Protein AF-A0A2N2AW64-F1 (afdb_monomer_lite)

Foldseek 3Di:
DLLVVLCVVPVPDDLDLPPQDAAPVNVVDDPVCRSVLSSCVVLVLQDDDPNRHSFDDDDDPVCVVVVTHDQDPVSVVSSNVSSVVVD

Radius of gyration: 13.24 Å; chains: 1; bounding box: 31×28×33 Å

Sequence (87 aa):
MLYRTIVAIAPDGDYSTNGVSDFTDQKYIDSFALESAKYMSKLGIVKGDNAGNFMPKATTNIQKAAGYGMATREQAIIMSYRAYKKI

pLDDT: mean 91.18, std 3.41, range [78.62, 95.38]

Structure (mmCIF, N/CA/C/O backbone):
data_AF-A0A2N2AW64-F1
#
_entry.id   AF-A0A2N2AW64-F1
#
loop_
_atom_site.group_PDB
_atom_site.id
_atom_site.type_symbol
_atom_site.label_atom_id
_atom_site.label_alt_id
_atom_site.label_comp_id
_atom_site.label_asym_id
_atom_site.label_entity_id
_atom_site.label_seq_id
_atom_site.pdbx_PDB_ins_code
_atom_site.Cartn_x
_atom_site.Cartn_y
_atom_site.Cartn_z
_atom_site.occupancy
_atom_site.B_iso_or_equiv
_atom_site.auth_seq_id
_atom_site.auth_comp_id
_atom_site.auth_asym_id
_atom_site.auth_atom_id
_atom_site.pdbx_PDB_model_num
ATOM 1 N N . MET A 1 1 ? -7.967 -0.425 -3.341 1.00 80.00 1 MET A N 1
ATOM 2 C CA . MET A 1 1 ? -9.007 -1.330 -2.798 1.00 80.00 1 MET A CA 1
ATOM 3 C C . MET A 1 1 ? -8.905 -1.455 -1.282 1.00 80.00 1 MET A C 1
ATOM 5 O O . MET A 1 1 ? -9.830 -1.002 -0.631 1.00 80.00 1 MET A O 1
ATOM 9 N N . LEU A 1 2 ? -7.787 -1.929 -0.713 1.00 89.50 2 LEU A N 1
ATOM 10 C CA . LEU A 1 2 ? -7.630 -2.130 0.742 1.00 89.50 2 LEU A CA 1
ATOM 11 C C . LEU A 1 2 ? -7.947 -0.893 1.609 1.00 89.50 2 LEU A C 1
ATOM 13 O O . LEU A 1 2 ? -8.688 -1.004 2.576 1.00 89.50 2 LEU A O 1
ATOM 17 N N . TYR A 1 3 ? -7.460 0.292 1.229 1.00 92.38 3 TYR A N 1
ATOM 18 C CA . TYR A 1 3 ? -7.772 1.542 1.937 1.00 92.38 3 TYR A CA 1
ATOM 19 C C . TYR A 1 3 ? -9.279 1.811 2.059 1.00 92.38 3 TYR A C 1
ATOM 21 O O . TYR A 1 3 ? -9.763 2.134 3.135 1.00 92.38 3 TYR A O 1
ATOM 29 N N . ARG A 1 4 ? -10.042 1.602 0.978 1.00 92.38 4 ARG A N 1
ATOM 30 C CA . ARG A 1 4 ? -11.502 1.796 0.992 1.00 92.38 4 ARG A CA 1
ATOM 31 C C . ARG A 1 4 ? -12.188 0.830 1.957 1.00 92.38 4 ARG A C 1
ATOM 33 O O . ARG A 1 4 ? -13.156 1.208 2.599 1.00 92.38 4 ARG A O 1
ATOM 40 N N . THR A 1 5 ? -11.676 -0.395 2.074 1.00 92.88 5 THR A N 1
ATOM 41 C CA . THR A 1 5 ? -12.161 -1.373 3.054 1.00 92.88 5 THR A CA 1
ATOM 42 C C . THR A 1 5 ? -11.901 -0.907 4.484 1.00 92.88 5 THR A C 1
ATOM 44 O O . THR A 1 5 ? -12.798 -1.004 5.309 1.00 92.88 5 THR A O 1
ATOM 47 N N . ILE A 1 6 ? -10.715 -0.357 4.771 1.00 93.00 6 ILE A N 1
ATOM 48 C CA . ILE A 1 6 ? -10.393 0.198 6.097 1.00 93.00 6 ILE A CA 1
ATOM 49 C C . ILE A 1 6 ? -11.371 1.329 6.451 1.00 93.00 6 ILE A C 1
ATOM 51 O O . ILE A 1 6 ? -11.953 1.304 7.531 1.00 93.00 6 ILE A O 1
ATOM 55 N N . VAL A 1 7 ? -11.607 2.260 5.519 1.00 93.88 7 VAL A N 1
ATOM 56 C CA . VAL A 1 7 ? -12.565 3.369 5.698 1.00 93.88 7 VAL A CA 1
ATOM 57 C C . VAL A 1 7 ? -13.989 2.866 5.932 1.00 93.88 7 VAL A C 1
ATOM 59 O O . VAL A 1 7 ? -14.697 3.387 6.782 1.00 93.88 7 VAL A O 1
ATOM 62 N N . ALA A 1 8 ? -14.411 1.823 5.217 1.00 94.69 8 ALA A N 1
ATOM 63 C CA . ALA A 1 8 ? -15.745 1.255 5.390 1.00 94.69 8 ALA A CA 1
ATOM 64 C C . ALA A 1 8 ? -15.941 0.558 6.750 1.00 94.69 8 ALA A C 1
ATOM 66 O O . ALA A 1 8 ? -17.064 0.513 7.243 1.00 94.69 8 ALA A O 1
ATOM 67 N N . ILE A 1 9 ? -14.878 -0.001 7.341 1.00 93.62 9 ILE A N 1
ATOM 68 C CA . ILE A 1 9 ? -14.951 -0.684 8.642 1.00 93.62 9 ILE A CA 1
ATOM 69 C C . ILE A 1 9 ? -14.923 0.322 9.802 1.00 93.62 9 ILE A C 1
ATOM 71 O O . ILE A 1 9 ? -15.607 0.105 10.799 1.00 93.62 9 ILE A O 1
ATOM 75 N N . ALA A 1 10 ? -14.159 1.411 9.681 1.00 93.38 10 ALA A N 1
ATOM 76 C CA . ALA A 1 10 ? -13.964 2.395 10.747 1.00 93.38 10 ALA A CA 1
ATOM 77 C C . ALA A 1 10 ? -14.174 3.839 10.245 1.00 93.38 10 ALA A C 1
ATOM 79 O O . ALA A 1 10 ? -13.226 4.615 10.230 1.00 93.38 10 ALA A O 1
ATOM 80 N N . PRO A 1 11 ? -15.394 4.234 9.843 1.00 93.38 11 PRO A N 1
ATOM 81 C CA . PRO A 1 11 ? -15.640 5.491 9.123 1.00 93.38 11 PRO A CA 1
ATOM 82 C C . PRO A 1 11 ? -15.163 6.757 9.849 1.00 93.38 11 PRO A C 1
ATOM 84 O O . PRO A 1 11 ? -14.769 7.716 9.189 1.00 93.38 11 PRO A O 1
ATOM 87 N N . ASP A 1 12 ? -15.142 6.741 11.183 1.00 94.12 12 ASP A N 1
ATOM 88 C CA . ASP A 1 12 ? -14.719 7.869 12.025 1.00 94.12 12 ASP A CA 1
ATOM 89 C C . ASP A 1 12 ? -13.207 7.867 12.344 1.00 94.12 12 ASP A C 1
ATOM 91 O O . ASP A 1 12 ? -12.745 8.591 13.227 1.00 94.12 12 ASP A O 1
ATOM 95 N N . GLY A 1 13 ? -12.421 7.024 11.666 1.00 88.38 13 GLY A N 1
ATOM 96 C CA . GLY A 1 13 ? -10.977 6.917 11.866 1.00 88.38 13 GLY A CA 1
ATOM 97 C C . GLY A 1 13 ? -10.193 8.148 11.394 1.00 88.38 13 GLY A C 1
ATOM 98 O O . GLY A 1 13 ? -10.581 8.849 10.461 1.00 88.38 13 GLY A O 1
ATOM 99 N N . ASP A 1 14 ? -9.028 8.386 12.006 1.00 90.25 14 ASP A N 1
ATOM 100 C CA . ASP A 1 14 ? -8.081 9.396 11.522 1.00 90.25 14 ASP A CA 1
ATOM 101 C C . ASP A 1 14 ? -7.276 8.843 10.333 1.00 90.25 14 ASP A C 1
ATOM 103 O O . ASP A 1 14 ? -6.405 7.977 10.482 1.00 90.25 14 ASP A O 1
ATOM 107 N N . TYR A 1 15 ? -7.575 9.362 9.141 1.00 91.88 15 TYR A N 1
ATOM 108 C CA . TYR A 1 15 ? -6.922 9.008 7.879 1.00 91.88 15 TYR A CA 1
ATOM 109 C C . TYR A 1 15 ? -5.799 9.969 7.468 1.00 91.88 15 TYR A C 1
ATOM 111 O O . 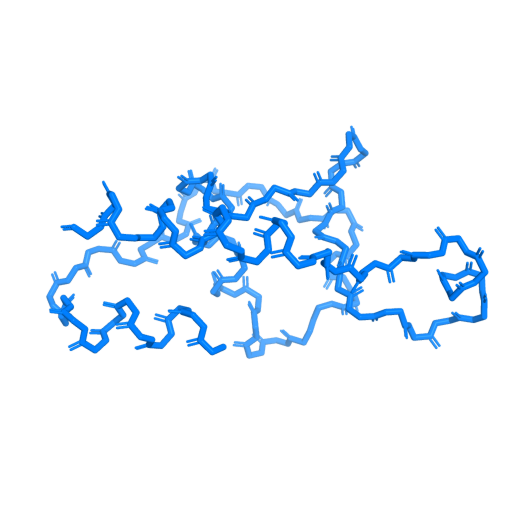TYR A 1 15 ? -5.304 9.908 6.343 1.00 91.88 15 TYR A O 1
ATOM 119 N N . SER A 1 16 ? -5.348 10.839 8.377 1.00 92.38 16 SER A N 1
ATOM 120 C CA . SER A 1 16 ? -4.354 11.863 8.074 1.00 92.38 16 SER A CA 1
ATOM 121 C C . SER A 1 16 ? -3.004 11.295 7.622 1.00 92.38 16 SER A C 1
ATOM 123 O O . SER A 1 16 ? -2.332 10.519 8.320 1.00 92.38 16 SER A O 1
ATOM 125 N N . THR A 1 17 ? -2.530 11.795 6.481 1.00 92.69 17 THR A N 1
ATOM 126 C CA . THR A 1 17 ? -1.187 11.543 5.940 1.00 92.69 17 THR A CA 1
ATOM 127 C C . THR A 1 17 ? -0.162 12.600 6.354 1.00 92.69 17 THR A C 1
ATOM 129 O O . THR A 1 17 ? 0.924 12.664 5.778 1.00 92.69 17 THR A O 1
ATOM 132 N N . ASN A 1 18 ? -0.478 13.441 7.343 1.00 92.12 18 ASN A N 1
ATOM 133 C CA . ASN A 1 18 ? 0.447 14.465 7.819 1.00 92.12 18 ASN A CA 1
ATOM 134 C C . ASN A 1 18 ? 1.732 13.826 8.369 1.00 92.12 18 ASN A C 1
ATOM 136 O O . ASN A 1 18 ? 1.682 12.819 9.084 1.00 92.12 18 ASN A O 1
ATOM 140 N N . GLY A 1 19 ? 2.874 14.423 8.016 1.00 86.81 19 GLY A N 1
ATOM 141 C CA . GLY A 1 19 ? 4.208 13.959 8.408 1.00 86.81 19 GLY A CA 1
ATOM 142 C C . GLY A 1 19 ? 4.771 12.801 7.576 1.00 86.81 19 GLY A C 1
ATOM 143 O O . GLY A 1 19 ? 5.861 12.327 7.880 1.00 86.81 19 GLY A O 1
ATOM 144 N N . VAL A 1 20 ? 4.064 12.336 6.539 1.00 90.00 20 VAL A N 1
ATOM 145 C CA . VAL A 1 20 ? 4.558 11.283 5.638 1.00 90.00 20 VAL A CA 1
ATOM 146 C C . VAL A 1 20 ? 5.339 11.912 4.491 1.00 90.00 20 VAL A C 1
ATOM 148 O O . VAL A 1 20 ? 4.784 12.700 3.724 1.00 90.00 20 VAL A O 1
ATOM 151 N N . SER A 1 21 ? 6.616 11.550 4.367 1.00 91.31 21 SER A N 1
ATOM 152 C CA . SER A 1 21 ? 7.463 11.960 3.245 1.00 91.31 21 SER A CA 1
ATOM 153 C C . SER A 1 21 ? 6.925 11.455 1.906 1.00 91.31 21 SER A C 1
ATOM 155 O O . SER A 1 21 ? 6.261 10.418 1.828 1.00 91.31 21 SER A O 1
ATOM 157 N N . ASP A 1 22 ? 7.237 12.188 0.843 1.00 93.69 22 ASP A N 1
ATOM 158 C CA . ASP A 1 22 ? 6.917 11.779 -0.521 1.00 93.69 22 ASP A CA 1
ATOM 159 C C . ASP A 1 22 ? 7.724 10.545 -0.929 1.00 93.69 22 ASP A C 1
ATOM 161 O O . ASP A 1 22 ? 8.875 10.367 -0.525 1.00 93.69 22 ASP A O 1
ATOM 165 N N . PHE A 1 23 ? 7.112 9.701 -1.758 1.00 95.06 23 PHE A N 1
ATOM 166 C CA . PHE A 1 23 ? 7.810 8.574 -2.363 1.00 95.06 23 PHE A CA 1
ATOM 167 C C . PHE A 1 23 ? 8.716 9.060 -3.495 1.00 95.06 23 PHE A C 1
ATOM 169 O O . PHE A 1 23 ? 8.327 9.926 -4.283 1.00 95.06 23 PHE A O 1
ATOM 176 N N . THR A 1 24 ? 9.891 8.453 -3.643 1.00 95.06 24 THR A N 1
ATOM 177 C CA . THR A 1 24 ? 10.837 8.783 -4.724 1.00 95.06 24 THR A CA 1
ATOM 178 C C . THR A 1 24 ? 10.211 8.599 -6.117 1.00 95.06 24 THR A C 1
ATOM 180 O O . THR A 1 24 ? 10.495 9.336 -7.064 1.00 95.06 24 THR A O 1
ATOM 183 N N . ASP A 1 25 ? 9.297 7.641 -6.241 1.00 93.38 25 ASP A N 1
ATOM 184 C CA . ASP A 1 25 ? 8.570 7.278 -7.452 1.00 93.38 25 ASP A CA 1
ATOM 185 C C . ASP A 1 25 ? 7.140 7.841 -7.500 1.00 93.38 25 ASP A C 1
ATOM 187 O O . ASP A 1 25 ? 6.343 7.406 -8.332 1.00 93.38 25 ASP A O 1
ATOM 191 N N . GLN A 1 26 ? 6.814 8.834 -6.661 1.00 93.88 26 GLN A N 1
ATOM 192 C CA . GLN A 1 26 ? 5.470 9.413 -6.538 1.00 93.88 26 GLN A CA 1
ATOM 193 C C . GLN A 1 26 ? 4.866 9.848 -7.882 1.00 93.88 26 GLN A C 1
ATOM 195 O O . GLN A 1 26 ? 3.661 9.728 -8.077 1.00 93.88 26 GLN A O 1
ATOM 200 N N . LYS A 1 27 ? 5.693 10.279 -8.844 1.00 92.75 27 LYS A N 1
ATOM 201 C CA . LYS A 1 27 ? 5.265 10.630 -10.213 1.00 92.75 27 LYS A CA 1
ATOM 202 C C . LYS A 1 27 ? 4.602 9.485 -10.993 1.00 92.75 27 LYS A C 1
ATOM 204 O O . LYS A 1 27 ? 3.970 9.741 -12.011 1.00 92.75 27 LYS A O 1
ATOM 209 N N . TYR A 1 28 ? 4.786 8.238 -10.563 1.00 92.00 28 TYR A N 1
ATOM 210 C CA . TYR A 1 28 ? 4.172 7.049 -11.161 1.00 92.00 28 TYR A CA 1
ATOM 211 C C . TYR A 1 28 ? 2.940 6.563 -10.385 1.00 92.00 28 TYR A C 1
ATOM 213 O O . TYR A 1 28 ? 2.378 5.524 -10.725 1.00 92.00 28 TYR A O 1
ATOM 221 N N . ILE A 1 29 ? 2.536 7.281 -9.334 1.00 91.94 29 ILE A N 1
ATOM 222 C CA . ILE A 1 29 ? 1.344 6.989 -8.544 1.00 91.94 29 ILE A CA 1
ATOM 223 C C . ILE A 1 29 ? 0.230 7.919 -9.015 1.00 91.94 29 ILE A C 1
ATOM 225 O O . ILE A 1 29 ? 0.381 9.140 -9.007 1.00 91.94 29 ILE A O 1
ATOM 229 N N . ASP A 1 30 ? -0.906 7.341 -9.397 1.00 91.62 30 ASP A N 1
ATOM 230 C CA . ASP A 1 30 ? -2.081 8.128 -9.754 1.00 91.62 30 ASP A CA 1
ATOM 231 C C . ASP A 1 30 ? -2.550 8.988 -8.570 1.00 91.62 30 ASP A C 1
ATOM 233 O O . ASP A 1 30 ? -2.550 8.545 -7.416 1.00 91.62 30 ASP A O 1
ATOM 237 N N . SER A 1 31 ? -3.021 10.205 -8.854 1.00 91.31 31 SER A N 1
ATOM 238 C CA . SER A 1 31 ? -3.436 11.174 -7.827 1.00 91.31 31 SER A CA 1
ATOM 239 C C . SER A 1 31 ? -4.493 10.617 -6.868 1.00 91.31 31 SER A C 1
ATOM 241 O O . SER A 1 31 ? -4.409 10.844 -5.664 1.00 91.31 31 SER A O 1
ATOM 243 N N . PHE A 1 32 ? -5.436 9.813 -7.372 1.00 90.69 32 PHE A N 1
ATOM 244 C CA . PHE A 1 32 ? -6.478 9.182 -6.554 1.00 90.69 32 PHE A CA 1
ATOM 245 C C . PHE A 1 32 ? -5.931 8.150 -5.551 1.00 90.69 32 PHE A C 1
ATOM 247 O O . PHE A 1 32 ? -6.608 7.814 -4.580 1.00 90.69 32 PHE A O 1
ATOM 254 N N . ALA A 1 33 ? -4.748 7.586 -5.811 1.00 92.12 33 ALA A N 1
ATOM 255 C CA . ALA A 1 33 ? -4.136 6.546 -4.991 1.00 92.12 33 ALA A CA 1
ATOM 256 C C . ALA A 1 33 ? -3.103 7.111 -4.010 1.00 92.12 33 ALA A C 1
ATOM 258 O O . ALA A 1 33 ? -2.788 6.444 -3.023 1.00 92.12 33 ALA A O 1
ATOM 259 N N . LEU A 1 34 ? -2.599 8.325 -4.249 1.00 93.38 34 LEU A N 1
ATOM 260 C CA . LEU A 1 34 ? -1.463 8.886 -3.526 1.00 93.38 34 LEU A CA 1
ATOM 261 C C . LEU A 1 34 ? -1.693 8.987 -2.014 1.00 93.38 34 LEU A C 1
ATOM 263 O O . LEU A 1 34 ? -0.886 8.493 -1.226 1.00 93.38 34 LEU A O 1
ATOM 267 N N . GLU A 1 35 ? -2.809 9.584 -1.609 1.00 93.19 35 GLU A N 1
ATOM 268 C CA . GLU A 1 35 ? -3.155 9.743 -0.195 1.00 93.19 35 GLU A CA 1
ATOM 269 C C . GLU A 1 35 ? -3.305 8.378 0.486 1.00 93.19 35 GLU A C 1
ATOM 271 O O . GLU A 1 35 ? -2.682 8.101 1.511 1.00 93.19 35 GLU A O 1
ATOM 276 N N . SER A 1 36 ? -4.029 7.460 -0.160 1.00 93.88 36 SER A N 1
ATOM 277 C CA . SER A 1 36 ? -4.204 6.105 0.361 1.00 93.88 36 SER A CA 1
ATOM 278 C C . SER A 1 36 ? -2.878 5.343 0.497 1.00 93.88 36 SER A C 1
ATOM 280 O O . SER A 1 36 ? -2.676 4.618 1.472 1.00 93.88 36 SER A O 1
ATOM 282 N N . ALA A 1 37 ? -1.949 5.524 -0.447 1.00 94.25 37 ALA A N 1
ATOM 283 C CA . ALA A 1 37 ? -0.623 4.917 -0.419 1.00 94.25 37 ALA A CA 1
ATOM 284 C C . ALA A 1 37 ? 0.209 5.456 0.751 1.00 94.25 37 ALA A C 1
ATOM 286 O O . ALA A 1 37 ? 0.794 4.672 1.501 1.00 94.25 37 ALA A O 1
ATOM 287 N N . LYS A 1 38 ? 0.204 6.778 0.960 1.00 94.94 38 LYS A N 1
ATOM 288 C CA . LYS A 1 38 ? 0.884 7.423 2.091 1.00 94.94 38 LYS A CA 1
ATOM 289 C C . LYS A 1 38 ? 0.320 6.964 3.430 1.00 94.94 38 LYS A C 1
ATOM 291 O O . LYS A 1 38 ? 1.091 6.596 4.313 1.00 94.94 38 LYS A O 1
ATOM 296 N N . TYR A 1 39 ? -1.003 6.912 3.567 1.00 94.94 39 TYR A N 1
ATOM 297 C CA . TYR A 1 39 ? -1.655 6.442 4.789 1.00 94.94 39 TYR A CA 1
ATOM 298 C C . TYR A 1 39 ? -1.264 4.996 5.121 1.00 94.94 39 TYR A C 1
ATOM 300 O O . TYR A 1 39 ? -0.802 4.692 6.223 1.00 94.94 39 TYR A O 1
ATOM 308 N N . MET A 1 40 ? -1.373 4.091 4.145 1.00 94.19 40 MET A N 1
ATOM 309 C CA . MET A 1 40 ? -1.014 2.687 4.351 1.00 94.19 40 MET A CA 1
ATOM 310 C C . MET A 1 40 ? 0.490 2.494 4.609 1.00 94.19 40 MET A C 1
ATOM 312 O O . MET A 1 40 ? 0.859 1.582 5.353 1.00 94.19 40 MET A O 1
ATOM 316 N N . SER A 1 41 ? 1.347 3.340 4.029 1.00 93.75 41 SER A N 1
ATOM 317 C CA . SER A 1 41 ? 2.793 3.358 4.288 1.00 93.75 41 SER A CA 1
ATOM 318 C C . SER A 1 41 ? 3.110 3.830 5.712 1.00 93.75 41 SER A C 1
ATOM 320 O O . SER A 1 41 ? 3.839 3.152 6.435 1.00 93.75 41 SER A O 1
ATOM 322 N N . LYS A 1 42 ? 2.471 4.916 6.175 1.00 93.00 42 LYS A N 1
ATOM 323 C CA . LYS A 1 42 ? 2.577 5.441 7.551 1.00 93.00 42 LYS A CA 1
ATOM 324 C C . LYS A 1 42 ? 2.269 4.376 8.599 1.00 93.00 42 LYS A C 1
ATOM 326 O O . LYS A 1 42 ? 2.973 4.255 9.596 1.00 93.00 42 LYS A O 1
ATOM 331 N N . LEU A 1 43 ? 1.228 3.580 8.362 1.00 92.56 43 LEU A N 1
ATOM 332 C CA . LEU A 1 43 ? 0.829 2.495 9.260 1.00 92.56 43 LEU A CA 1
ATOM 333 C C . LEU A 1 43 ? 1.672 1.219 9.103 1.00 92.56 43 LEU A C 1
ATOM 335 O O . LEU A 1 43 ? 1.475 0.258 9.851 1.00 92.56 43 LEU A O 1
ATOM 339 N N . GLY A 1 44 ? 2.595 1.180 8.140 1.00 92.31 44 GLY A N 1
ATOM 340 C CA . GLY A 1 44 ? 3.420 0.015 7.828 1.00 92.31 44 GLY A CA 1
ATOM 341 C C . GLY A 1 44 ? 2.644 -1.154 7.217 1.00 92.31 44 GLY A C 1
ATOM 342 O O . GLY A 1 44 ? 3.161 -2.274 7.190 1.00 92.31 44 GLY A O 1
ATOM 343 N N . ILE A 1 45 ? 1.415 -0.918 6.743 1.00 94.06 45 ILE A N 1
ATOM 344 C CA . ILE A 1 45 ? 0.577 -1.915 6.061 1.00 94.06 45 ILE A CA 1
ATOM 345 C C . ILE A 1 45 ? 1.250 -2.298 4.745 1.00 94.06 45 ILE A C 1
ATOM 347 O O . ILE A 1 45 ? 1.533 -3.477 4.509 1.00 94.06 45 ILE A O 1
ATOM 351 N N . VAL A 1 46 ? 1.583 -1.285 3.945 1.00 91.94 46 VAL A N 1
ATOM 352 C CA . VAL A 1 46 ? 2.395 -1.414 2.733 1.00 91.94 46 VAL A CA 1
ATOM 353 C C . VAL A 1 46 ? 3.805 -0.940 3.042 1.00 91.94 46 VAL A C 1
ATOM 355 O O . VAL A 1 46 ? 3.990 0.027 3.775 1.00 91.94 46 VAL A O 1
ATOM 358 N N . LYS A 1 47 ? 4.799 -1.641 2.502 1.00 88.62 47 LYS A N 1
ATOM 359 C CA . LYS A 1 47 ? 6.198 -1.228 2.567 1.00 88.62 47 LYS A CA 1
ATOM 360 C C . LYS A 1 47 ? 6.735 -1.137 1.150 1.00 88.62 47 LYS A C 1
ATOM 362 O O . LYS A 1 47 ? 6.516 -2.059 0.368 1.00 88.62 47 LYS A O 1
ATOM 367 N N . GLY A 1 48 ? 7.390 -0.021 0.867 1.00 88.69 48 GLY A N 1
ATOM 368 C CA . GLY A 1 48 ? 8.145 0.193 -0.356 1.00 88.69 48 GLY A CA 1
ATOM 369 C C . GLY A 1 48 ? 9.493 -0.527 -0.347 1.00 88.69 48 GLY A C 1
ATOM 370 O O . GLY A 1 48 ? 9.756 -1.370 0.517 1.00 88.69 48 GLY A O 1
ATOM 371 N N . ASP A 1 49 ? 10.355 -0.161 -1.290 1.00 90.44 49 ASP A N 1
ATOM 372 C CA . ASP A 1 49 ? 11.743 -0.619 -1.311 1.00 90.44 49 ASP A CA 1
ATOM 373 C C . ASP A 1 49 ? 12.661 0.225 -0.406 1.00 90.44 49 ASP A C 1
ATOM 375 O O . ASP A 1 49 ? 12.267 1.225 0.200 1.00 90.44 49 ASP A O 1
ATOM 379 N N . ASN A 1 50 ? 13.929 -0.181 -0.329 1.00 90.12 50 ASN A N 1
ATOM 380 C CA . ASN A 1 50 ? 14.947 0.518 0.458 1.00 90.12 50 ASN A CA 1
ATOM 381 C C . ASN A 1 50 ? 15.381 1.863 -0.156 1.00 90.12 50 ASN A C 1
ATOM 383 O O . ASN A 1 50 ? 16.102 2.613 0.496 1.00 90.12 50 ASN A O 1
ATOM 387 N N . ALA A 1 51 ? 14.970 2.170 -1.390 1.00 90.88 51 ALA A N 1
ATOM 388 C CA . ALA A 1 51 ? 15.259 3.431 -2.071 1.00 90.88 51 ALA A CA 1
ATOM 389 C C . ALA A 1 51 ? 14.145 4.480 -1.866 1.00 90.88 51 ALA A C 1
ATOM 391 O O . ALA A 1 51 ? 14.192 5.566 -2.450 1.00 90.88 51 ALA A O 1
ATOM 392 N N . GLY A 1 52 ? 13.142 4.171 -1.035 1.00 91.00 52 GLY A N 1
ATOM 393 C CA . GLY A 1 52 ? 12.023 5.065 -0.746 1.00 91.00 52 GLY A CA 1
ATOM 394 C C . GLY A 1 52 ? 10.944 5.069 -1.831 1.00 91.00 52 GLY A C 1
ATOM 395 O O . GLY A 1 52 ? 10.106 5.972 -1.853 1.00 91.00 52 GLY A O 1
ATOM 396 N N . ASN A 1 53 ? 10.948 4.084 -2.734 1.00 93.25 53 ASN A N 1
ATOM 397 C CA . ASN A 1 53 ? 9.907 3.926 -3.742 1.00 93.25 53 ASN A CA 1
ATOM 398 C C . ASN A 1 53 ? 8.701 3.187 -3.157 1.00 93.25 53 ASN A C 1
ATOM 400 O O . ASN A 1 53 ? 8.858 2.181 -2.467 1.00 93.25 53 ASN A O 1
ATOM 404 N N . PHE A 1 54 ? 7.490 3.620 -3.496 1.00 93.38 54 PHE A N 1
ATOM 405 C CA . PHE A 1 54 ? 6.257 2.888 -3.203 1.00 93.38 54 PHE A CA 1
ATOM 406 C C . PHE A 1 54 ? 6.120 1.607 -4.036 1.00 93.38 54 PHE A C 1
ATOM 408 O O . PHE A 1 54 ? 5.552 0.624 -3.567 1.00 93.38 54 PHE A O 1
ATOM 415 N N . MET A 1 55 ? 6.650 1.622 -5.260 1.00 92.81 55 MET A N 1
ATOM 416 C CA . MET A 1 55 ? 6.525 0.575 -6.272 1.00 92.81 55 MET A CA 1
ATOM 417 C C . MET A 1 55 ? 5.093 0.385 -6.816 1.00 92.81 55 MET A C 1
ATOM 419 O O . MET A 1 55 ? 4.518 -0.698 -6.678 1.00 92.81 55 MET A O 1
ATOM 423 N N . PRO A 1 56 ? 4.480 1.397 -7.468 1.00 91.06 56 PRO A N 1
ATOM 424 C CA . PRO A 1 56 ? 3.225 1.215 -8.187 1.00 91.06 56 PRO A CA 1
ATO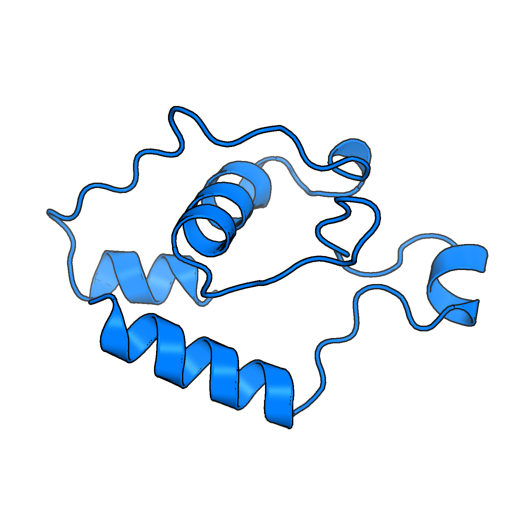M 425 C C . PRO A 1 56 ? 3.417 0.295 -9.400 1.00 91.06 56 PRO A C 1
ATOM 427 O O . PRO A 1 56 ? 4.535 -0.052 -9.788 1.00 91.06 56 PRO A O 1
ATOM 430 N N . LYS A 1 57 ? 2.302 -0.090 -10.027 1.00 89.44 57 LYS A N 1
ATOM 431 C CA . LYS A 1 57 ? 2.294 -0.955 -11.212 1.00 89.44 57 LYS A CA 1
ATOM 432 C C . LYS A 1 57 ? 3.288 -0.452 -12.265 1.00 89.44 57 LYS A C 1
ATOM 434 O O . LYS A 1 57 ? 3.213 0.697 -12.692 1.00 89.44 57 LYS A O 1
ATOM 439 N N . ALA A 1 58 ? 4.171 -1.340 -12.721 1.00 90.62 58 ALA A N 1
ATOM 440 C CA . ALA A 1 58 ? 5.154 -1.026 -13.751 1.00 90.62 58 ALA A CA 1
ATOM 441 C C . ALA A 1 58 ? 4.500 -0.484 -15.036 1.00 90.62 58 ALA A C 1
ATOM 443 O O . ALA A 1 58 ? 3.682 -1.162 -15.668 1.00 90.62 58 ALA A O 1
ATOM 444 N N . THR A 1 59 ? 4.910 0.712 -15.459 1.00 86.38 59 THR A N 1
ATOM 445 C CA . THR A 1 59 ? 4.466 1.347 -16.711 1.00 86.38 59 THR A CA 1
ATOM 446 C C . THR A 1 59 ? 5.549 1.297 -17.786 1.00 86.38 59 THR A C 1
ATOM 448 O O . THR A 1 59 ? 5.237 1.088 -18.959 1.00 86.38 59 THR A O 1
ATOM 451 N N . THR A 1 60 ? 6.826 1.393 -17.403 1.00 88.62 60 THR A N 1
ATOM 452 C CA . THR A 1 60 ? 7.960 1.376 -18.340 1.00 88.62 60 THR A CA 1
ATOM 453 C C . THR A 1 60 ? 8.503 -0.035 -18.583 1.00 88.62 60 THR A C 1
ATOM 455 O O . THR A 1 60 ? 8.349 -0.936 -17.757 1.00 88.62 60 THR A O 1
ATOM 458 N N . ASN A 1 61 ? 9.187 -0.243 -19.712 1.00 91.25 61 ASN A N 1
ATOM 459 C CA . ASN A 1 61 ? 9.820 -1.533 -20.020 1.00 91.25 61 ASN A CA 1
ATOM 460 C C . ASN A 1 61 ? 10.920 -1.898 -19.011 1.00 91.25 61 ASN A C 1
ATOM 462 O O . ASN A 1 61 ? 11.045 -3.062 -18.641 1.00 91.25 61 ASN A O 1
ATOM 466 N N . ILE A 1 62 ? 11.655 -0.899 -18.512 1.00 89.19 62 ILE A N 1
ATOM 467 C CA . ILE A 1 62 ? 12.695 -1.085 -17.492 1.00 89.19 62 ILE A CA 1
ATOM 468 C C . ILE A 1 62 ? 12.072 -1.583 -16.179 1.00 89.19 62 ILE A C 1
ATOM 470 O O . ILE A 1 62 ? 12.548 -2.554 -15.600 1.00 89.19 62 ILE A O 1
ATOM 474 N N . GLN A 1 63 ? 10.960 -0.981 -15.742 1.00 89.44 63 GLN A N 1
ATOM 475 C CA . GLN A 1 63 ? 10.237 -1.411 -14.539 1.00 89.44 63 GLN A CA 1
ATOM 476 C C . GLN A 1 63 ? 9.705 -2.843 -14.665 1.00 89.44 63 GLN A C 1
ATOM 478 O O . GLN A 1 63 ? 9.820 -3.633 -13.731 1.00 89.44 63 GLN A O 1
ATOM 483 N N . LYS A 1 64 ? 9.152 -3.199 -15.830 1.00 89.12 64 LYS A N 1
ATOM 484 C CA . LYS A 1 64 ? 8.652 -4.558 -16.083 1.00 89.12 64 LYS A CA 1
ATOM 485 C C . LYS A 1 64 ? 9.777 -5.591 -16.016 1.00 89.12 64 LYS A C 1
ATOM 487 O O . LYS A 1 64 ? 9.605 -6.616 -15.366 1.00 89.12 64 LYS A O 1
ATOM 492 N N . ALA A 1 65 ? 10.925 -5.302 -16.633 1.00 88.88 65 ALA A N 1
ATOM 493 C CA . ALA A 1 65 ? 12.091 -6.184 -16.607 1.00 88.88 65 ALA A CA 1
ATOM 494 C C . ALA A 1 65 ? 12.656 -6.378 -15.187 1.00 88.88 65 ALA A C 1
ATOM 496 O O . ALA A 1 65 ? 13.132 -7.460 -14.862 1.00 88.88 65 ALA A O 1
ATOM 497 N N . ALA A 1 66 ? 12.555 -5.356 -14.332 1.00 86.38 66 ALA A N 1
ATOM 498 C CA . ALA A 1 66 ? 12.987 -5.410 -12.935 1.00 86.38 66 ALA A CA 1
ATOM 499 C C . ALA A 1 66 ? 11.967 -6.068 -11.979 1.00 86.38 66 ALA A C 1
ATOM 501 O O . ALA A 1 66 ? 12.224 -6.142 -10.780 1.00 86.38 66 ALA A O 1
ATOM 502 N N . GLY A 1 67 ? 10.799 -6.507 -12.467 1.00 83.81 67 GLY A N 1
ATOM 503 C CA . GLY A 1 67 ? 9.741 -7.063 -11.613 1.00 83.81 67 GLY A CA 1
ATOM 504 C C . GLY A 1 67 ? 9.063 -6.027 -10.703 1.00 83.81 67 GLY A C 1
ATOM 505 O O . GLY A 1 67 ? 8.544 -6.368 -9.642 1.00 83.81 67 GLY A O 1
ATOM 506 N N . TYR A 1 68 ? 9.072 -4.754 -11.099 1.00 88.25 68 TYR A N 1
ATOM 507 C CA . TYR A 1 68 ? 8.589 -3.638 -10.291 1.00 88.25 68 TYR A CA 1
ATOM 508 C C . TYR A 1 68 ? 7.069 -3.678 -10.059 1.00 88.25 68 TYR A C 1
ATOM 510 O O . TYR A 1 68 ? 6.287 -3.900 -10.986 1.00 88.25 68 TYR A O 1
ATOM 518 N N . GLY A 1 69 ? 6.639 -3.402 -8.826 1.00 81.12 69 GLY A N 1
ATOM 519 C CA . GLY A 1 69 ? 5.226 -3.204 -8.488 1.00 81.12 69 GLY A CA 1
ATOM 520 C C . GLY A 1 69 ? 4.339 -4.448 -8.576 1.00 81.12 69 GLY A C 1
ATOM 521 O O . GLY A 1 69 ? 3.126 -4.326 -8.758 1.00 81.12 69 GLY A O 1
ATOM 522 N N . MET A 1 70 ? 4.920 -5.645 -8.453 1.00 79.75 70 MET A N 1
ATOM 523 C CA . MET A 1 70 ? 4.174 -6.897 -8.321 1.00 79.75 70 MET A CA 1
ATOM 524 C C . MET A 1 70 ? 4.227 -7.391 -6.876 1.00 79.75 70 MET A C 1
ATOM 526 O O . MET A 1 70 ? 5.227 -7.957 -6.442 1.00 79.75 70 MET A O 1
ATOM 530 N N . ALA A 1 71 ? 3.136 -7.184 -6.132 1.00 85.94 71 ALA A N 1
ATOM 531 C CA . ALA A 1 71 ? 2.984 -7.792 -4.817 1.00 85.94 71 ALA A CA 1
ATOM 532 C C . ALA A 1 71 ? 2.819 -9.312 -4.968 1.00 85.94 71 ALA A C 1
ATOM 534 O O . ALA A 1 71 ? 1.957 -9.770 -5.724 1.00 85.94 71 ALA A O 1
ATOM 535 N N . THR A 1 72 ? 3.616 -10.099 -4.246 1.00 89.81 72 THR A N 1
ATOM 536 C CA . THR A 1 72 ? 3.428 -11.555 -4.206 1.00 89.81 72 THR A CA 1
ATOM 537 C C . THR A 1 72 ? 2.159 -11.917 -3.433 1.00 89.81 72 THR A C 1
ATOM 539 O O . THR A 1 72 ? 1.589 -11.105 -2.693 1.00 89.81 72 THR A O 1
ATOM 542 N N . ARG A 1 73 ? 1.718 -13.172 -3.557 1.00 91.50 73 ARG A N 1
ATOM 543 C CA . ARG A 1 73 ? 0.579 -13.696 -2.791 1.00 91.50 73 ARG A CA 1
ATOM 544 C C . ARG A 1 73 ? 0.797 -13.533 -1.282 1.00 91.50 73 ARG A C 1
ATOM 546 O O . ARG A 1 73 ? -0.107 -13.115 -0.564 1.00 91.50 73 ARG A O 1
ATOM 553 N N . GLU A 1 74 ? 1.997 -13.829 -0.804 1.00 92.94 74 GLU A N 1
ATOM 554 C CA . GLU A 1 74 ? 2.391 -13.742 0.604 1.00 92.94 74 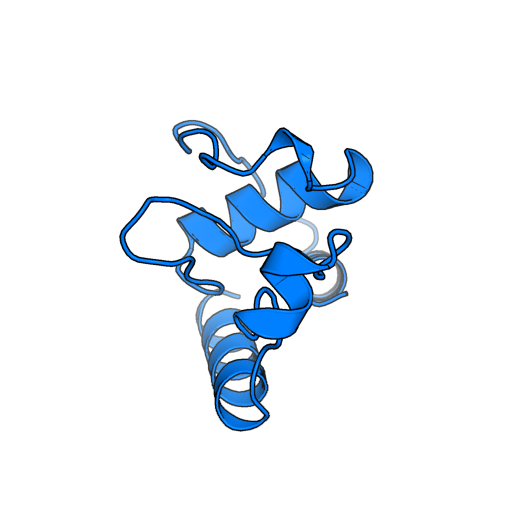GLU A CA 1
ATOM 555 C C . GLU A 1 74 ? 2.370 -12.291 1.081 1.00 92.94 74 GLU A C 1
ATOM 557 O O . GLU A 1 74 ? 1.861 -11.998 2.163 1.00 92.94 74 GLU A O 1
ATOM 562 N N . GLN A 1 75 ? 2.855 -11.363 0.252 1.00 91.25 75 GLN A N 1
ATOM 563 C CA . GLN A 1 75 ? 2.799 -9.935 0.554 1.00 91.25 75 GLN A CA 1
ATOM 564 C C . GLN A 1 75 ? 1.349 -9.447 0.661 1.00 91.25 75 GLN A C 1
ATOM 566 O O . GLN A 1 75 ? 1.024 -8.739 1.613 1.00 91.25 75 GLN A O 1
ATOM 571 N N . ALA A 1 76 ? 0.454 -9.885 -0.231 1.00 90.69 76 ALA A N 1
ATOM 572 C CA . ALA A 1 76 ? -0.968 -9.541 -0.167 1.00 90.69 76 ALA A CA 1
ATOM 573 C C . ALA A 1 76 ? -1.653 -10.069 1.113 1.00 90.69 76 ALA A C 1
ATOM 575 O O . ALA A 1 76 ? -2.435 -9.350 1.747 1.00 90.69 76 ALA A O 1
ATOM 576 N N . ILE A 1 77 ? -1.329 -11.296 1.536 1.00 93.75 77 ILE A N 1
ATOM 577 C CA . ILE A 1 77 ? -1.828 -11.872 2.796 1.00 93.75 77 ILE A CA 1
ATOM 578 C C . ILE A 1 77 ? -1.321 -11.055 3.990 1.00 93.75 77 ILE A C 1
ATOM 580 O O . ILE A 1 77 ? -2.106 -10.658 4.853 1.00 93.75 77 ILE A O 1
ATOM 584 N N . ILE A 1 78 ? -0.024 -10.745 4.022 1.00 94.38 78 ILE A N 1
ATOM 585 C CA . ILE A 1 78 ? 0.584 -9.961 5.101 1.00 94.38 78 ILE A CA 1
ATOM 586 C C . ILE A 1 78 ? -0.020 -8.551 5.171 1.00 94.38 78 ILE A C 1
ATOM 588 O O . ILE A 1 78 ? -0.304 -8.067 6.266 1.00 94.38 78 ILE A O 1
ATOM 592 N N . MET A 1 79 ? -0.252 -7.892 4.033 1.00 93.56 79 MET A N 1
ATOM 593 C CA . MET A 1 79 ? -0.913 -6.582 3.982 1.00 93.56 79 MET A CA 1
ATOM 594 C C . MET A 1 79 ? -2.322 -6.642 4.580 1.00 93.56 79 MET A C 1
ATOM 596 O O . MET A 1 79 ? -2.694 -5.764 5.356 1.00 93.56 79 MET A O 1
ATOM 600 N N . SER A 1 80 ? -3.076 -7.700 4.275 1.00 92.88 80 SER A N 1
ATOM 601 C CA . SER A 1 80 ? -4.426 -7.905 4.813 1.00 92.88 80 SER A CA 1
ATOM 602 C C . SER A 1 80 ? -4.401 -8.101 6.332 1.00 92.88 80 SER A C 1
ATOM 604 O O . SER A 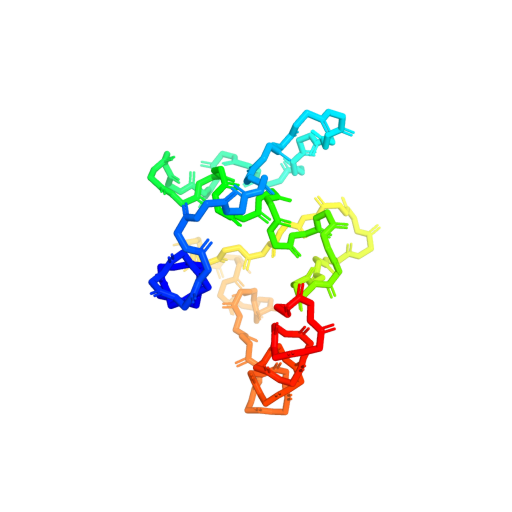1 80 ? -5.158 -7.452 7.050 1.00 92.88 80 SER A O 1
ATOM 606 N N . TYR A 1 81 ? -3.475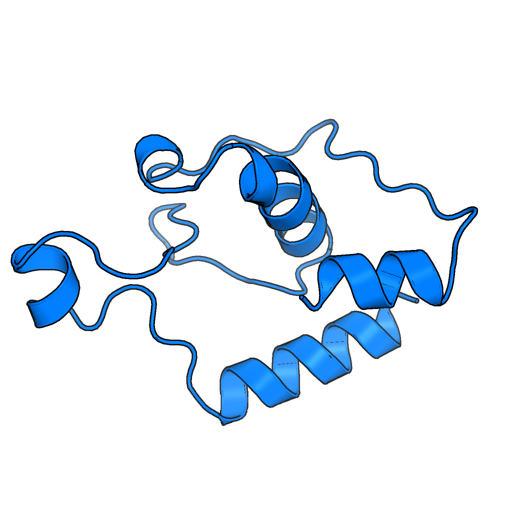 -8.920 6.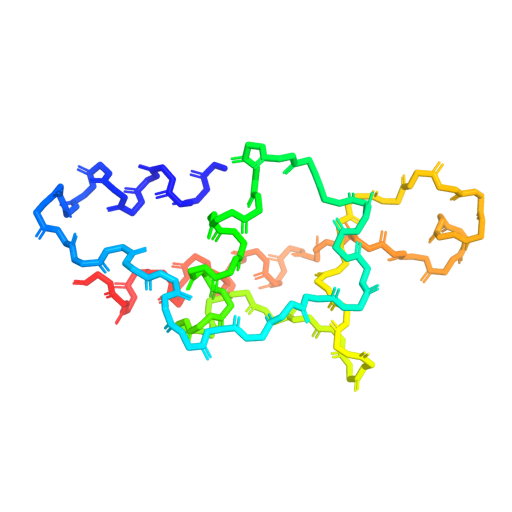842 1.00 94.44 81 TYR A N 1
ATOM 607 C CA . TYR A 1 81 ? -3.294 -9.114 8.284 1.00 94.44 81 TYR A CA 1
ATOM 608 C C . TYR A 1 81 ? -2.886 -7.818 9.000 1.00 94.44 81 TYR A C 1
ATOM 610 O O . TYR A 1 81 ? -3.424 -7.490 10.055 1.00 94.44 81 TYR A O 1
ATOM 618 N N . ARG A 1 82 ? -1.963 -7.042 8.420 1.00 95.38 82 ARG A N 1
ATOM 619 C CA . ARG A 1 82 ? -1.551 -5.748 8.982 1.00 95.38 82 ARG A CA 1
ATOM 620 C C . ARG A 1 82 ? -2.700 -4.751 9.013 1.00 95.38 82 ARG A C 1
ATOM 622 O O . ARG A 1 82 ? -2.841 -4.064 10.014 1.00 95.38 82 ARG A O 1
ATOM 629 N N . ALA A 1 83 ? -3.507 -4.686 7.955 1.00 93.00 83 ALA A N 1
ATOM 630 C CA . ALA A 1 83 ? -4.692 -3.836 7.928 1.00 93.00 83 ALA A CA 1
ATOM 631 C C . ALA A 1 83 ? -5.672 -4.228 9.040 1.00 93.00 83 ALA A C 1
ATOM 633 O O . ALA A 1 83 ? -6.064 -3.370 9.820 1.00 93.00 83 ALA A O 1
ATOM 634 N N . TYR A 1 84 ? -5.966 -5.524 9.188 1.00 92.25 84 TYR A N 1
ATOM 635 C CA . TYR A 1 84 ? -6.815 -6.029 10.270 1.00 92.25 84 TYR A CA 1
ATOM 636 C C . TYR A 1 84 ? -6.292 -5.673 11.671 1.00 92.25 84 TYR A C 1
ATOM 638 O O . TYR A 1 84 ? -7.081 -5.380 12.551 1.00 92.25 84 TYR A O 1
ATOM 646 N N . LYS A 1 85 ? -4.970 -5.663 11.888 1.00 93.50 85 LYS A N 1
ATOM 647 C CA . LYS A 1 85 ? -4.361 -5.308 13.186 1.00 93.50 85 LYS A CA 1
ATOM 648 C C . LYS A 1 85 ? -4.311 -3.801 13.472 1.00 93.50 85 LYS A C 1
ATOM 650 O O . LYS A 1 85 ? -3.874 -3.428 14.560 1.00 93.50 85 LYS A O 1
ATOM 655 N N . LYS A 1 86 ? -4.601 -2.957 12.479 1.00 87.62 86 LYS A N 1
ATOM 656 C CA . LYS A 1 86 ? -4.542 -1.488 12.577 1.00 87.62 86 LYS A CA 1
ATOM 657 C C . LYS A 1 86 ? -5.916 -0.833 12.666 1.00 87.62 86 LYS A C 1
ATOM 659 O O . LYS A 1 86 ? -5.974 0.324 13.069 1.00 87.62 86 LYS A O 1
ATOM 664 N N . ILE A 1 87 ? -6.949 -1.564 12.262 1.00 78.62 87 ILE A N 1
ATOM 665 C CA . ILE A 1 87 ? -8.344 -1.306 12.616 1.00 78.62 87 ILE A CA 1
ATOM 666 C C . ILE A 1 87 ? -8.535 -1.745 14.069 1.00 78.62 87 ILE A C 1
ATOM 668 O O . ILE A 1 87 ? -9.210 -1.005 14.809 1.00 78.62 87 ILE A O 1
#

Secondary structure (DSSP, 8-state):
-HHHHHHHH-TTS----TTPPPPTTGGGS-HHHHHHHHHHHHTTSS---TTS---PSP-SHHHHHTTTT---HHHHHHHHHHHHTT-